Protein AF-A0A924Q0X6-F1 (afdb_monomer_lite)

Secondary structure (DSSP, 8-state):
---------STT--------HHHHHHHHHS--EETTEE--SSPEEE-SHHHHHHHHHHHT-TT--S-EEEEE-BTTB---SS-HHHHHHHTTTT-EEEEE-HHHHHHHHHHH-GGG---TTEEEEE-TT--TTS-GGGS-EEE-----TT-TTHHHHHHHHHHHHHHHS--TTSTTTTTT--

Foldseek 3Di:
DDDDDPQDPDDPDPPPLAPPVVLVVCLVPVQDDFVVDTQDLAAAEDEDPVSLVVVVCSLQDLSGQAKEKEFEADPVDPDRLADRNVLSNRCRNLYHYYYYYPVSLVVCCVQLNDLQGHDRNWIWIRARNDDSPDDSVLTDTGHPPDPCPPDNCPSSVVVSVVSVVSNPPDDPPVVVVVVVPD

Radius of gyration: 17.51 Å; chains: 1; bounding box: 46×36×51 Å

Seque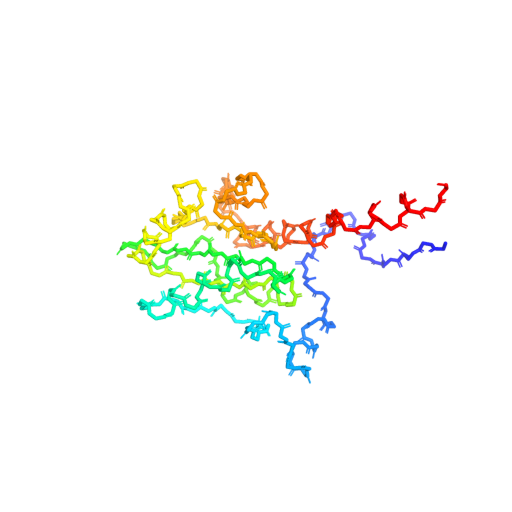nce (182 aa):
MALKTSCSDVPNAPLVVAPPKLLGAWVERLELQDGDLAVLGEARDVHDASQLDAFCKHVVSKERQLPVIALTTSPRSRFYGVDPRGLAEAVRGLAHVACLVPDLANEVVRRFGKDFGLVHGAARIYAAGFNPDAFVQDHPLIRDTSVRAKDPGAFRRFLCEKVCALSVSPRTEFDGLLAKGT

Structure (mmCIF, N/CA/C/O backbone):
data_AF-A0A924Q0X6-F1
#
_entry.id   AF-A0A924Q0X6-F1
#
loop_
_atom_site.group_PDB
_atom_site.id
_atom_site.type_symbol
_atom_site.label_atom_id
_atom_site.label_alt_id
_atom_site.label_comp_id
_atom_site.label_asym_id
_atom_site.label_entity_id
_atom_site.label_seq_id
_atom_site.pdbx_PDB_ins_code
_atom_site.Cartn_x
_atom_site.Cartn_y
_atom_site.Cartn_z
_atom_site.occupancy
_atom_site.B_iso_or_equiv
_atom_site.auth_seq_id
_atom_site.auth_comp_id
_atom_site.auth_asym_id
_atom_site.auth_atom_id
_atom_site.pdbx_PDB_model_num
ATOM 1 N N . MET A 1 1 ? 9.100 15.136 31.082 1.00 32.34 1 MET A N 1
ATOM 2 C CA . MET A 1 1 ? 10.196 14.145 31.036 1.00 32.34 1 MET A CA 1
ATOM 3 C C . MET A 1 1 ? 10.275 13.630 29.604 1.00 32.34 1 MET A C 1
ATOM 5 O O . MET A 1 1 ? 9.366 12.934 29.179 1.00 32.34 1 MET A O 1
ATOM 9 N N . ALA A 1 2 ? 11.248 14.101 28.820 1.00 34.75 2 ALA A N 1
ATOM 10 C CA . ALA A 1 2 ? 11.339 13.812 27.387 1.00 34.75 2 ALA A CA 1
ATOM 11 C C . ALA A 1 2 ? 12.200 12.564 27.152 1.00 34.75 2 ALA A C 1
ATOM 13 O O . ALA A 1 2 ? 13.325 12.485 27.649 1.00 34.75 2 ALA A O 1
ATOM 14 N N . LEU A 1 3 ? 11.662 11.596 26.412 1.00 27.91 3 LEU A N 1
ATOM 15 C CA . LEU A 1 3 ? 12.378 10.401 25.978 1.00 27.91 3 LEU A CA 1
ATOM 16 C C . LEU A 1 3 ? 13.479 10.826 24.993 1.00 27.91 3 LEU A C 1
ATOM 18 O O . LEU A 1 3 ? 13.189 11.235 23.873 1.00 27.91 3 LEU A O 1
ATOM 22 N N . LYS A 1 4 ? 14.744 10.767 25.421 1.00 33.38 4 LYS A N 1
ATOM 23 C CA . LYS A 1 4 ? 15.905 10.882 24.530 1.00 33.38 4 LYS A CA 1
ATOM 24 C C . LYS A 1 4 ? 16.269 9.483 24.048 1.00 33.38 4 LYS A C 1
ATOM 26 O O . LYS A 1 4 ? 16.768 8.678 24.828 1.00 33.38 4 LYS A O 1
ATOM 31 N N . THR A 1 5 ? 16.015 9.186 22.780 1.00 39.38 5 THR A N 1
ATOM 32 C CA . THR A 1 5 ? 16.556 7.993 22.120 1.00 39.38 5 THR A CA 1
ATOM 33 C C . THR A 1 5 ? 17.900 8.363 21.488 1.00 39.38 5 THR A C 1
ATOM 35 O O . THR A 1 5 ? 18.018 9.390 20.827 1.00 39.38 5 THR A O 1
ATOM 38 N N . SER A 1 6 ? 18.947 7.564 21.723 1.00 39.72 6 SER A N 1
ATOM 39 C CA . SER A 1 6 ? 20.338 7.872 21.333 1.00 39.72 6 SER A CA 1
ATOM 40 C C . SER A 1 6 ? 20.632 7.672 19.835 1.00 39.72 6 SER A C 1
ATOM 42 O O . SER A 1 6 ? 21.731 7.268 19.455 1.00 39.72 6 SER A O 1
ATOM 44 N N . CYS A 1 7 ? 19.651 7.892 18.964 1.00 40.59 7 CYS A N 1
ATOM 45 C CA . CYS A 1 7 ? 19.745 7.552 17.546 1.00 40.59 7 CYS A CA 1
ATOM 46 C C . CYS A 1 7 ? 20.005 8.770 16.652 1.00 40.59 7 CYS A C 1
ATOM 48 O O . CYS A 1 7 ? 19.398 8.849 15.594 1.00 40.59 7 CYS A O 1
ATOM 50 N N . SER A 1 8 ? 20.886 9.702 17.039 1.00 44.97 8 SER A N 1
ATOM 51 C CA . SER A 1 8 ? 21.449 10.701 16.108 1.00 44.97 8 SER A CA 1
ATOM 52 C C . SER A 1 8 ? 22.456 11.640 16.787 1.00 44.97 8 SER A C 1
ATOM 54 O O . SER A 1 8 ? 22.145 12.804 16.995 1.00 44.97 8 SER A O 1
ATOM 56 N N . ASP A 1 9 ? 23.668 11.163 17.088 1.00 43.28 9 ASP A N 1
ATOM 57 C CA . ASP A 1 9 ? 24.809 12.045 17.430 1.00 43.28 9 ASP A CA 1
ATOM 58 C C . ASP A 1 9 ? 25.963 11.941 16.412 1.00 43.28 9 ASP A C 1
ATOM 60 O O . ASP A 1 9 ? 27.081 12.384 16.662 1.00 43.28 9 ASP A O 1
ATOM 64 N N . VAL A 1 10 ? 25.705 11.378 15.226 1.00 46.44 10 VAL A N 1
ATOM 65 C CA . VAL A 1 10 ? 26.693 11.331 14.139 1.00 46.44 10 VAL A CA 1
ATOM 66 C C . VAL A 1 10 ? 26.250 12.284 13.023 1.00 46.44 10 VAL A C 1
ATOM 68 O O . VAL A 1 10 ? 25.256 11.997 12.346 1.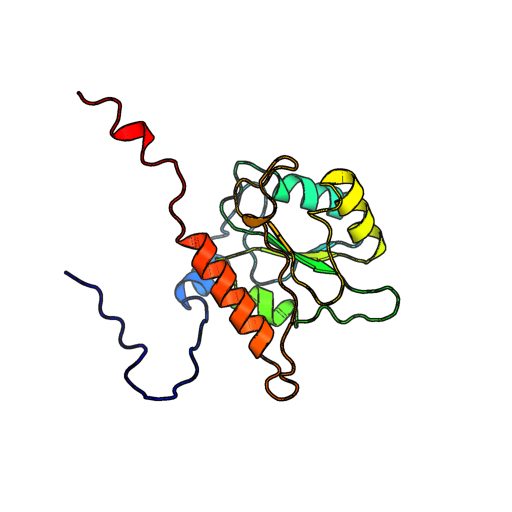00 46.44 10 VAL A O 1
ATOM 71 N N . PRO A 1 11 ? 26.967 13.401 12.789 1.00 39.44 11 PRO A N 1
ATOM 72 C CA . PRO A 1 11 ? 26.759 14.214 11.597 1.00 39.44 11 PRO A CA 1
ATOM 73 C C . PRO A 1 11 ? 26.976 13.324 10.365 1.00 39.44 11 PRO A C 1
ATOM 75 O O . PRO A 1 11 ? 28.014 12.676 10.256 1.00 39.44 11 PRO A O 1
ATOM 78 N N . ASN A 1 12 ? 26.005 13.276 9.449 1.00 51.97 12 ASN A N 1
ATOM 79 C CA . ASN A 1 12 ? 25.980 12.422 8.247 1.00 51.97 12 ASN A CA 1
ATOM 80 C C . ASN A 1 12 ? 25.717 10.915 8.441 1.00 51.97 12 ASN A C 1
ATOM 82 O O . ASN A 1 12 ? 25.904 10.159 7.484 1.00 51.97 12 ASN A O 1
ATOM 86 N N . ALA A 1 13 ? 25.236 10.441 9.597 1.00 47.47 13 ALA A N 1
ATOM 87 C CA . ALA A 1 13 ? 24.689 9.082 9.628 1.00 4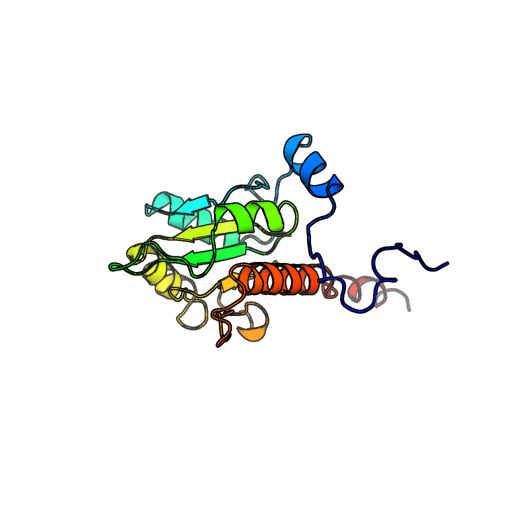7.47 13 ALA A CA 1
ATOM 88 C C . ALA A 1 13 ? 23.420 9.007 8.755 1.00 47.47 13 ALA A C 1
ATOM 90 O O . ALA A 1 13 ? 22.537 9.859 8.897 1.00 47.47 13 ALA A O 1
ATOM 91 N N . PRO A 1 14 ? 23.301 8.018 7.848 1.00 48.59 14 PRO A N 1
ATOM 92 C CA . PRO A 1 14 ? 22.075 7.832 7.089 1.00 48.59 14 PRO A CA 1
ATOM 93 C C . PRO A 1 14 ? 20.933 7.595 8.076 1.00 48.59 14 PRO A C 1
ATOM 95 O O . PRO A 1 14 ? 21.056 6.759 8.971 1.00 48.59 14 PRO A O 1
ATOM 98 N N . LEU A 1 15 ? 19.832 8.332 7.921 1.00 48.50 15 LEU A N 1
ATOM 99 C CA . LEU A 1 15 ? 18.630 8.113 8.716 1.00 48.50 15 LEU A CA 1
ATOM 100 C C . LEU A 1 15 ? 18.145 6.680 8.452 1.00 48.50 15 LEU A C 1
ATOM 102 O O . LEU A 1 15 ? 17.586 6.374 7.396 1.00 48.50 15 LEU A O 1
ATOM 106 N N . VAL A 1 16 ? 18.415 5.777 9.393 1.00 51.84 16 VAL A N 1
ATOM 107 C CA . VAL A 1 16 ? 17.907 4.408 9.341 1.00 51.84 16 VAL A CA 1
ATOM 108 C C . VAL A 1 16 ? 16.482 4.447 9.870 1.00 51.84 16 VAL A C 1
ATOM 110 O O . VAL A 1 16 ? 16.235 4.265 11.059 1.00 51.84 16 VAL A O 1
ATOM 113 N N . VAL A 1 17 ? 15.532 4.704 8.972 1.00 55.28 17 VAL A N 1
ATOM 114 C CA . VAL A 1 17 ? 14.110 4.483 9.249 1.00 55.28 17 VAL A CA 1
ATOM 115 C C . VAL A 1 17 ? 13.842 2.996 9.050 1.00 55.28 17 VAL A C 1
ATOM 117 O O . VAL A 1 17 ? 13.498 2.549 7.960 1.00 55.28 17 VAL A O 1
ATOM 120 N N . ALA A 1 18 ? 14.095 2.217 10.096 1.00 53.62 18 ALA A N 1
ATOM 121 C CA . ALA A 1 18 ? 13.650 0.834 10.196 1.00 53.62 18 ALA A CA 1
ATOM 122 C C . ALA A 1 18 ? 12.574 0.752 11.289 1.00 53.62 18 ALA A C 1
ATOM 124 O O . ALA A 1 18 ? 12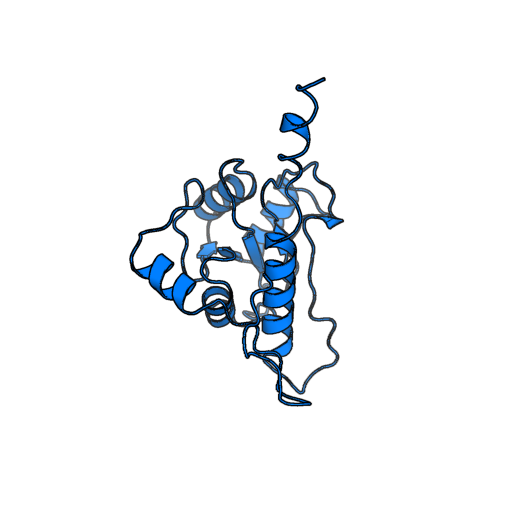.697 1.457 12.299 1.00 53.62 18 ALA A O 1
ATOM 125 N N . PRO A 1 19 ? 11.541 -0.096 11.139 1.00 59.38 19 PRO A N 1
ATOM 126 C CA . PRO A 1 19 ? 10.615 -0.369 12.224 1.00 59.38 19 PRO A CA 1
ATOM 127 C C . PRO A 1 19 ? 11.414 -0.836 13.442 1.00 59.38 19 PRO A C 1
ATOM 129 O O . PRO A 1 19 ? 12.376 -1.599 13.286 1.00 59.38 19 PRO A O 1
ATOM 132 N N . PRO A 1 20 ? 11.048 -0.416 14.662 1.00 64.12 20 PRO A N 1
ATOM 133 C CA . PRO A 1 20 ? 11.667 -0.952 15.862 1.00 64.12 20 PRO A CA 1
ATOM 134 C C . PRO A 1 20 ? 11.628 -2.484 15.821 1.00 64.12 20 PRO A C 1
ATOM 136 O O . PRO A 1 20 ? 10.566 -3.061 15.594 1.00 64.12 20 PRO A O 1
ATOM 139 N N . LYS A 1 21 ? 12.760 -3.157 16.084 1.00 66.75 21 LYS A N 1
ATOM 140 C CA . LYS A 1 21 ? 12.848 -4.637 16.107 1.00 66.75 21 LYS A CA 1
ATOM 141 C C . LYS A 1 21 ? 11.756 -5.290 16.967 1.00 66.75 21 LYS A C 1
ATOM 143 O O . LYS A 1 21 ? 11.351 -6.418 16.706 1.00 66.75 21 LYS A O 1
ATOM 148 N N . LEU A 1 22 ? 11.265 -4.557 17.966 1.00 72.12 22 LEU A N 1
ATOM 149 C CA . LEU A 1 22 ? 10.137 -4.930 18.811 1.00 72.12 22 LEU A CA 1
ATOM 150 C C . LEU A 1 22 ? 8.846 -5.196 18.017 1.00 72.12 22 LEU A C 1
ATOM 152 O O . LEU A 1 22 ? 8.209 -6.214 18.257 1.00 72.12 22 LEU A O 1
ATOM 156 N N . LEU A 1 23 ? 8.491 -4.341 17.047 1.00 69.19 23 LEU A N 1
ATOM 157 C CA . LEU A 1 23 ? 7.306 -4.547 16.201 1.00 69.19 23 LEU A CA 1
ATOM 158 C C . LEU A 1 23 ? 7.451 -5.804 15.343 1.00 69.19 23 LEU A C 1
ATOM 160 O O . LEU A 1 23 ? 6.500 -6.566 15.198 1.00 69.19 23 LEU A O 1
ATOM 164 N N . GLY A 1 24 ? 8.663 -6.053 14.837 1.00 68.25 24 GLY A N 1
ATOM 165 C CA . GLY A 1 24 ? 8.980 -7.280 14.113 1.00 68.25 24 GLY A CA 1
ATOM 166 C C . GLY A 1 24 ? 8.728 -8.531 14.955 1.00 68.25 24 GLY A C 1
ATOM 167 O O . GLY A 1 24 ? 8.026 -9.436 14.511 1.00 68.25 24 GLY A O 1
ATOM 168 N N . ALA A 1 25 ? 9.231 -8.536 16.192 1.00 71.38 25 ALA A N 1
ATOM 169 C CA . ALA A 1 25 ? 9.050 -9.641 17.129 1.00 71.38 25 ALA A CA 1
ATOM 170 C C . ALA A 1 25 ? 7.591 -9.818 17.581 1.00 71.38 25 ALA A C 1
ATOM 172 O O . ALA A 1 25 ? 7.164 -10.937 17.847 1.00 71.38 25 ALA A O 1
ATOM 173 N N . TRP A 1 26 ? 6.818 -8.734 17.689 1.00 75.69 26 TRP A N 1
ATOM 174 C CA . TRP A 1 26 ? 5.399 -8.803 18.042 1.00 75.69 26 TRP A CA 1
ATOM 175 C C . TRP A 1 26 ? 4.560 -9.399 16.924 1.00 75.69 26 TRP A C 1
ATOM 177 O O . TRP A 1 26 ? 3.763 -10.291 17.188 1.00 75.69 26 TRP A O 1
ATOM 187 N N . VAL A 1 27 ? 4.783 -8.971 15.682 1.00 75.12 27 VAL A N 1
ATOM 188 C CA . VAL A 1 27 ? 4.104 -9.555 14.520 1.00 75.12 27 VAL A CA 1
ATOM 189 C C . VAL A 1 27 ? 4.364 -11.061 14.423 1.00 75.12 27 VAL A C 1
ATOM 191 O O . VAL A 1 27 ? 3.432 -11.820 14.189 1.00 75.12 27 VAL A O 1
ATOM 194 N N . GLU A 1 28 ? 5.596 -11.512 14.670 1.00 75.19 28 GLU A N 1
ATOM 195 C CA . GLU A 1 28 ? 5.940 -12.941 14.618 1.00 75.19 28 GLU A CA 1
ATOM 196 C C . GLU A 1 28 ? 5.359 -13.767 15.773 1.00 75.19 28 GLU A C 1
ATOM 198 O O . GLU A 1 28 ? 5.137 -14.963 15.611 1.00 75.19 28 GLU A O 1
ATOM 203 N N . ARG A 1 29 ? 5.146 -13.164 16.951 1.00 74.31 29 ARG A N 1
ATOM 204 C CA . ARG A 1 29 ? 4.817 -13.908 18.182 1.00 74.31 29 ARG A CA 1
ATOM 205 C C . ARG A 1 29 ? 3.380 -13.753 18.664 1.00 74.31 29 ARG A C 1
ATOM 207 O O . ARG A 1 29 ? 2.967 -14.550 19.499 1.00 74.31 29 ARG A O 1
ATOM 214 N N . LEU A 1 30 ? 2.663 -12.720 18.224 1.00 73.44 30 LEU A N 1
ATOM 215 C CA . LEU A 1 30 ? 1.366 -12.329 18.792 1.00 73.44 30 LEU A CA 1
ATOM 216 C C . LEU A 1 30 ? 0.193 -12.460 17.814 1.00 73.44 30 LEU A C 1
ATOM 218 O O . LEU A 1 30 ? -0.892 -12.005 18.153 1.00 73.44 30 LEU A O 1
ATOM 222 N N . GLU A 1 31 ? 0.403 -13.046 16.627 1.00 77.69 31 GLU A N 1
ATOM 223 C CA . GLU A 1 31 ? -0.643 -13.255 15.604 1.00 77.69 31 GLU A CA 1
ATOM 224 C C . GLU A 1 31 ? -1.522 -12.007 15.394 1.00 77.69 31 GLU A C 1
ATOM 226 O O . GLU A 1 31 ? -2.750 -12.069 15.380 1.00 77.69 31 GLU A O 1
ATOM 231 N N . LEU A 1 32 ? -0.877 -10.839 15.285 1.00 84.56 32 LEU A N 1
ATOM 232 C CA . LEU A 1 32 ? -1.577 -9.557 15.241 1.00 84.56 32 LEU A CA 1
ATOM 233 C C . LEU A 1 32 ? -2.545 -9.494 14.055 1.00 84.56 32 LEU A C 1
ATOM 235 O O . LEU A 1 32 ? -2.202 -9.876 12.934 1.00 84.56 32 LEU A O 1
ATOM 239 N N . GLN A 1 33 ? -3.730 -8.941 14.300 1.00 88.94 33 GLN A N 1
ATOM 240 C CA . GLN A 1 33 ? -4.766 -8.719 13.297 1.00 88.94 33 GLN A CA 1
ATOM 241 C C . GLN A 1 33 ? -5.050 -7.228 13.131 1.00 88.94 33 GLN A C 1
ATOM 243 O O . GLN A 1 33 ? -4.902 -6.437 14.062 1.00 88.94 33 GLN A O 1
ATOM 248 N N . ASP A 1 34 ? -5.459 -6.862 11.926 1.00 90.31 34 ASP A N 1
ATOM 249 C CA . ASP A 1 34 ? -5.861 -5.522 11.537 1.00 90.31 34 ASP A CA 1
ATOM 250 C C . ASP A 1 34 ? -7.145 -5.616 10.699 1.00 90.31 34 ASP A C 1
ATOM 252 O O . ASP A 1 34 ? -7.121 -5.926 9.502 1.00 90.31 34 ASP A O 1
ATOM 256 N N . GLY A 1 35 ? -8.292 -5.446 11.363 1.00 88.50 35 GLY A N 1
ATOM 257 C CA . GLY A 1 35 ? -9.577 -5.943 10.863 1.00 88.50 35 GLY A CA 1
ATOM 258 C C . GLY A 1 35 ? -9.518 -7.456 10.612 1.00 88.50 35 GLY A C 1
ATOM 259 O O . GLY A 1 35 ? -8.926 -8.200 11.387 1.00 88.50 35 GLY A O 1
ATOM 260 N N . ASP A 1 36 ? -10.044 -7.901 9.470 1.00 84.81 36 ASP A N 1
ATOM 261 C CA . ASP A 1 36 ? -10.065 -9.321 9.077 1.00 84.81 36 ASP A CA 1
ATOM 262 C C . ASP A 1 36 ? -8.698 -9.886 8.627 1.00 84.81 36 ASP A C 1
ATOM 264 O O . ASP A 1 36 ? -8.613 -11.036 8.188 1.00 84.81 36 ASP A O 1
ATOM 268 N N . LEU A 1 37 ? -7.623 -9.087 8.639 1.00 87.44 37 LEU A N 1
ATOM 269 C CA . LEU A 1 37 ? -6.342 -9.460 8.041 1.00 87.44 37 LEU A CA 1
ATOM 270 C C . LEU A 1 37 ? -5.216 -9.552 9.068 1.00 87.44 37 LEU A C 1
ATOM 272 O O . LEU A 1 37 ? -4.951 -8.611 9.806 1.00 87.44 37 LEU A O 1
ATOM 276 N N . ALA A 1 38 ? -4.467 -10.656 9.032 1.00 86.19 38 ALA A N 1
ATOM 277 C CA . ALA A 1 38 ? -3.214 -10.772 9.773 1.00 86.19 38 ALA A CA 1
ATOM 278 C C . ALA A 1 38 ? -2.203 -9.689 9.348 1.00 86.19 38 ALA A C 1
ATOM 280 O O . ALA A 1 38 ? -2.025 -9.411 8.157 1.00 86.19 38 ALA A O 1
ATOM 281 N N . VAL A 1 39 ? -1.503 -9.103 10.312 1.00 86.12 39 VAL A N 1
ATOM 282 C CA . VAL A 1 39 ? -0.376 -8.205 10.057 1.00 86.12 39 VAL A CA 1
ATOM 283 C C . VAL A 1 39 ? 0.831 -9.066 9.710 1.00 86.12 39 VAL A C 1
ATOM 285 O O . VAL A 1 39 ? 1.306 -9.832 10.540 1.00 86.12 39 VAL A O 1
ATOM 288 N N . LEU A 1 40 ? 1.322 -8.962 8.476 1.00 84.00 40 LEU A N 1
ATOM 289 C CA . LEU A 1 40 ? 2.424 -9.782 7.968 1.00 84.00 40 LEU A CA 1
ATOM 290 C C . LEU A 1 40 ? 3.651 -8.912 7.672 1.00 84.00 40 LEU A C 1
ATOM 292 O O . LEU A 1 40 ? 3.535 -7.720 7.407 1.00 84.00 40 LEU A O 1
ATOM 296 N N . GLY A 1 41 ? 4.842 -9.518 7.678 1.00 83.81 41 GLY A N 1
ATOM 297 C CA . GLY A 1 41 ? 6.045 -8.901 7.087 1.00 83.81 41 GLY A CA 1
ATOM 298 C C . GLY A 1 41 ? 6.261 -9.250 5.627 1.00 83.81 41 GLY A C 1
ATOM 299 O O . GLY A 1 41 ? 7.392 -9.181 5.161 1.00 83.81 41 GLY A O 1
ATOM 300 N N . GLU A 1 42 ? 5.218 -9.710 4.949 1.00 90.75 42 GLU A N 1
ATOM 301 C CA . GLU A 1 42 ? 5.275 -10.182 3.575 1.00 90.75 42 GLU A CA 1
ATOM 302 C C . GLU A 1 42 ? 4.256 -9.412 2.748 1.00 90.75 42 GLU A C 1
ATOM 304 O O . GLU A 1 42 ? 3.175 -9.060 3.231 1.00 90.75 42 GLU A O 1
ATOM 309 N N . ALA A 1 43 ? 4.624 -9.120 1.503 1.00 94.69 43 ALA A N 1
ATOM 310 C CA . ALA A 1 43 ? 3.705 -8.506 0.566 1.00 94.69 43 ALA A CA 1
ATOM 311 C C . ALA A 1 43 ? 2.628 -9.525 0.175 1.00 94.69 43 ALA A C 1
ATOM 313 O O . ALA A 1 43 ? 2.931 -10.675 -0.130 1.00 94.69 43 ALA A O 1
ATOM 314 N N . ARG A 1 44 ? 1.369 -9.093 0.175 1.00 96.00 44 ARG A N 1
ATOM 315 C CA . ARG A 1 44 ? 0.243 -9.899 -0.298 1.00 96.00 44 ARG A CA 1
ATOM 316 C C . ARG A 1 44 ? 0.131 -9.761 -1.803 1.00 96.00 44 ARG A C 1
ATOM 318 O O . ARG A 1 44 ? -0.097 -8.657 -2.299 1.00 96.00 44 ARG A O 1
ATOM 325 N N . ASP A 1 45 ? 0.237 -10.867 -2.514 1.00 96.69 45 ASP A N 1
ATOM 326 C CA . ASP A 1 45 ? -0.004 -10.872 -3.947 1.00 96.69 45 ASP A CA 1
ATOM 327 C C . ASP A 1 45 ? -1.504 -10.968 -4.261 1.00 96.69 45 ASP A C 1
ATOM 329 O O . ASP A 1 45 ? -2.254 -11.708 -3.623 1.00 96.69 45 ASP A O 1
ATOM 333 N N . VAL A 1 46 ? -1.937 -10.188 -5.250 1.00 97.31 46 VAL A N 1
ATOM 334 C CA . VAL A 1 46 ? -3.314 -10.118 -5.742 1.00 97.31 46 VAL A CA 1
ATOM 335 C C . VAL A 1 46 ? -3.291 -10.420 -7.241 1.00 97.31 46 VAL A C 1
ATOM 337 O O . VAL A 1 46 ? -2.932 -9.577 -8.072 1.00 97.31 46 VAL A O 1
ATOM 340 N N . HIS A 1 47 ? -3.647 -11.655 -7.572 1.00 96.75 47 HIS A N 1
ATOM 341 C CA . HIS A 1 47 ? -3.559 -12.260 -8.899 1.00 96.75 47 HIS A CA 1
ATOM 342 C C . HIS A 1 47 ? -4.917 -12.622 -9.503 1.00 96.75 47 HIS A C 1
ATOM 344 O O . HIS A 1 47 ? -5.007 -12.759 -10.722 1.00 96.75 47 HIS A O 1
ATOM 350 N N . ASP A 1 48 ? -5.968 -12.740 -8.690 1.00 97.62 48 ASP A N 1
ATOM 351 C CA . ASP A 1 48 ? -7.317 -13.064 -9.157 1.00 97.62 48 ASP A CA 1
ATOM 352 C C . ASP A 1 48 ? -8.409 -12.161 -8.554 1.00 97.62 48 ASP A C 1
ATOM 354 O O . ASP A 1 48 ? -8.170 -11.331 -7.672 1.00 97.62 48 ASP A O 1
ATOM 358 N N . ALA A 1 49 ? -9.634 -12.313 -9.064 1.00 97.00 49 ALA A N 1
ATOM 359 C CA . ALA A 1 49 ? -10.781 -11.506 -8.661 1.00 97.00 49 ALA A CA 1
ATOM 360 C C . ALA A 1 49 ? -11.181 -11.706 -7.187 1.00 97.00 49 ALA A C 1
ATOM 362 O O . ALA A 1 49 ? -11.572 -10.743 -6.533 1.00 97.00 49 ALA A O 1
ATOM 363 N N . SER A 1 50 ? -11.041 -12.918 -6.644 1.00 97.12 50 SER A N 1
ATOM 364 C CA . SER A 1 50 ? -11.380 -13.201 -5.243 1.00 97.12 50 SER A CA 1
ATOM 365 C C . SER A 1 50 ? -10.404 -12.517 -4.282 1.00 97.12 50 SER A C 1
ATOM 367 O O . SER A 1 50 ? -10.806 -11.928 -3.277 1.00 97.12 50 SER A O 1
ATOM 369 N N . GLN A 1 51 ? -9.118 -12.503 -4.638 1.00 97.31 51 GLN A N 1
ATOM 370 C CA . GLN A 1 51 ? -8.082 -11.780 -3.908 1.00 97.31 51 GLN A CA 1
ATOM 371 C C . GLN A 1 51 ? -8.274 -10.265 -4.023 1.00 97.31 51 GLN A C 1
ATOM 373 O O . GLN A 1 51 ? -8.068 -9.547 -3.044 1.00 97.31 51 GLN A O 1
ATOM 378 N N . LEU A 1 52 ? -8.710 -9.773 -5.189 1.00 97.69 52 LEU A N 1
ATOM 379 C CA . LEU A 1 52 ? -9.067 -8.366 -5.371 1.00 97.69 52 LEU A CA 1
ATOM 380 C C . LEU A 1 52 ? -10.257 -7.969 -4.489 1.00 97.69 52 LEU A C 1
ATOM 382 O O . LEU A 1 52 ? -10.225 -6.905 -3.874 1.00 97.69 52 LEU A O 1
ATOM 386 N N . ASP A 1 53 ? -11.287 -8.811 -4.389 1.00 97.44 53 ASP A N 1
ATOM 387 C CA . ASP A 1 53 ? -12.432 -8.573 -3.507 1.00 97.44 53 ASP A CA 1
ATOM 388 C C . ASP A 1 53 ? -11.999 -8.480 -2.043 1.00 97.44 53 ASP A C 1
ATOM 390 O O . ASP A 1 53 ? -12.365 -7.524 -1.354 1.00 97.44 53 ASP A O 1
ATOM 394 N N . ALA A 1 54 ? -11.156 -9.409 -1.585 1.00 96.56 54 ALA A N 1
ATOM 395 C CA . ALA A 1 54 ? -10.599 -9.382 -0.236 1.00 96.56 54 ALA A CA 1
ATOM 396 C C . ALA A 1 54 ? -9.737 -8.131 0.013 1.00 96.56 54 ALA A C 1
ATOM 398 O O . ALA A 1 54 ? -9.877 -7.477 1.050 1.00 96.56 54 ALA A O 1
ATOM 399 N N . PHE A 1 55 ? -8.887 -7.760 -0.951 1.00 97.19 55 PHE A N 1
ATOM 400 C CA . PHE A 1 55 ? -8.088 -6.536 -0.902 1.00 97.19 55 PHE A CA 1
ATOM 401 C C . PHE A 1 55 ? -8.980 -5.297 -0.781 1.00 97.19 55 PHE A C 1
ATOM 403 O O . PHE A 1 55 ? -8.805 -4.500 0.141 1.00 97.19 55 PHE A O 1
ATOM 410 N N . CYS A 1 56 ? -9.969 -5.148 -1.666 1.00 97.06 56 CYS A N 1
ATOM 411 C CA . CYS A 1 56 ? -10.866 -4.001 -1.656 1.00 97.06 56 CYS A CA 1
ATOM 412 C C . CYS A 1 56 ? -11.674 -3.926 -0.357 1.00 97.06 56 CYS A C 1
ATOM 414 O O . CYS A 1 56 ? -11.767 -2.844 0.222 1.00 97.06 56 CYS A O 1
ATOM 416 N N . LYS A 1 57 ? -12.203 -5.062 0.124 1.00 96.69 57 LYS A N 1
ATOM 417 C CA . LYS A 1 57 ? -12.933 -5.155 1.396 1.00 96.69 57 LYS A CA 1
ATOM 418 C C . LYS A 1 57 ? -12.073 -4.670 2.562 1.00 96.69 57 LYS A C 1
ATOM 420 O O . LYS A 1 57 ? -12.543 -3.886 3.381 1.00 96.69 57 LYS A O 1
ATOM 425 N N . HIS A 1 58 ? -10.815 -5.100 2.632 1.00 96.56 58 HIS A N 1
ATOM 426 C CA . HIS A 1 58 ? -9.912 -4.668 3.693 1.00 96.56 58 HIS A CA 1
ATOM 427 C C . HIS A 1 58 ? -9.546 -3.181 3.581 1.00 96.56 58 HIS A C 1
ATOM 429 O O . HIS A 1 58 ? -9.563 -2.466 4.582 1.00 96.56 58 HIS A O 1
ATOM 435 N N . VAL A 1 59 ? -9.274 -2.685 2.369 1.00 96.69 59 VAL A N 1
ATOM 436 C CA . VAL A 1 59 ? -8.927 -1.275 2.134 1.00 96.69 59 VAL A CA 1
ATOM 437 C C . VAL A 1 59 ? -10.022 -0.325 2.636 1.00 96.69 59 VAL A C 1
ATOM 439 O O . VAL A 1 59 ? -9.687 0.689 3.248 1.00 96.69 59 VAL A O 1
ATOM 442 N N . VAL A 1 60 ? -11.304 -0.667 2.471 1.00 96.50 60 VAL A N 1
ATOM 443 C CA . VAL A 1 60 ? -12.439 0.146 2.962 1.00 96.50 60 VAL A CA 1
ATOM 444 C C . VAL A 1 60 ? -12.926 -0.231 4.368 1.00 96.50 60 VAL A C 1
ATOM 446 O O . VAL A 1 60 ? -13.911 0.329 4.850 1.00 96.50 60 VAL A O 1
ATOM 449 N N . SER A 1 61 ? -12.284 -1.195 5.035 1.00 95.56 61 SER A N 1
ATOM 450 C CA . SER A 1 61 ? -12.709 -1.627 6.367 1.00 95.56 61 SER A CA 1
ATOM 451 C C . SER A 1 61 ? -12.510 -0.512 7.393 1.00 95.56 61 SER A C 1
ATOM 453 O O . SER A 1 61 ? -11.429 0.065 7.504 1.00 95.56 61 SER A O 1
ATOM 455 N N . LYS A 1 62 ? -13.551 -0.254 8.192 1.00 92.75 62 LYS A N 1
ATOM 456 C CA . LYS A 1 62 ? -13.497 0.686 9.323 1.00 92.75 62 LYS A CA 1
ATOM 457 C C . LYS A 1 62 ? -12.695 0.144 10.504 1.00 92.75 62 LYS A C 1
ATOM 459 O O . LYS A 1 62 ? -12.227 0.914 11.332 1.00 92.75 62 LYS A O 1
ATOM 464 N N . GLU A 1 63 ? -12.537 -1.173 10.579 1.00 91.69 63 GLU A N 1
ATOM 465 C CA . GLU A 1 63 ? -11.765 -1.832 11.634 1.00 91.69 63 GLU A CA 1
ATOM 466 C C . GLU A 1 63 ? -10.260 -1.774 11.355 1.00 91.69 63 GLU A C 1
ATOM 468 O O . GLU A 1 63 ? -9.461 -1.919 12.278 1.00 91.69 63 GLU A O 1
ATOM 473 N N . ARG A 1 64 ? -9.870 -1.497 10.103 1.00 93.62 64 ARG A N 1
ATOM 474 C CA . ARG A 1 64 ? -8.477 -1.349 9.688 1.00 93.62 64 ARG A CA 1
ATOM 475 C C . ARG A 1 64 ? -7.844 -0.107 10.315 1.00 93.62 64 ARG A C 1
ATOM 477 O O . ARG A 1 64 ? -8.247 1.028 10.063 1.00 93.62 64 ARG A O 1
ATOM 484 N N . GLN A 1 65 ? -6.789 -0.339 11.075 1.00 92.69 65 GLN A N 1
ATOM 485 C CA . GLN A 1 65 ? -5.982 0.641 11.780 1.00 92.69 65 GLN A CA 1
ATOM 486 C C . GLN A 1 65 ? -4.681 0.970 11.044 1.00 92.69 65 GLN A C 1
ATOM 488 O O . GLN A 1 65 ? -4.163 2.076 11.224 1.00 92.69 65 GLN A O 1
ATOM 493 N N . LEU A 1 66 ? -4.154 0.051 10.226 1.00 94.19 66 LEU A N 1
ATOM 494 C CA . LEU A 1 66 ? -2.899 0.259 9.504 1.00 94.19 66 LEU A CA 1
ATOM 495 C C . LEU A 1 66 ? -3.140 0.719 8.059 1.00 94.19 66 LEU A C 1
ATOM 497 O O . LEU A 1 66 ? -4.066 0.244 7.398 1.00 94.19 66 LEU A O 1
ATOM 501 N N . PRO A 1 67 ? -2.309 1.625 7.513 1.00 96.38 67 PRO A N 1
ATOM 502 C CA . PRO A 1 67 ? -2.331 1.951 6.092 1.00 96.38 67 PRO A CA 1
ATOM 503 C C . PRO A 1 67 ? -2.016 0.730 5.209 1.00 96.38 67 PRO A C 1
ATOM 505 O O . PRO A 1 67 ? -1.301 -0.186 5.614 1.00 96.38 67 PRO A O 1
ATOM 508 N N . VAL A 1 68 ? -2.506 0.750 3.967 1.00 97.62 68 VAL A N 1
ATOM 509 C CA . VAL A 1 68 ? -2.166 -0.240 2.931 1.00 97.62 68 VAL A CA 1
ATOM 510 C C . VAL A 1 68 ? -1.344 0.438 1.843 1.00 97.62 68 VAL A C 1
ATOM 512 O O . VAL A 1 68 ? -1.810 1.392 1.223 1.00 97.62 68 VAL A O 1
ATOM 515 N N . ILE A 1 69 ? -0.139 -0.063 1.586 1.00 98.06 69 ILE A N 1
ATOM 516 C CA . ILE A 1 69 ? 0.691 0.314 0.443 1.00 98.06 69 ILE A CA 1
ATOM 517 C C . ILE A 1 69 ? 0.379 -0.644 -0.703 1.00 98.06 69 ILE A C 1
ATOM 519 O O . ILE A 1 69 ? 0.737 -1.819 -0.656 1.00 98.06 69 ILE A O 1
ATOM 523 N N . ALA A 1 70 ? -0.277 -0.145 -1.741 1.00 98.25 70 ALA A N 1
ATOM 524 C CA . ALA A 1 70 ? -0.592 -0.908 -2.933 1.00 98.25 70 ALA A CA 1
ATOM 525 C C . ALA A 1 70 ? 0.382 -0.567 -4.068 1.00 98.25 70 ALA A C 1
ATOM 527 O O . ALA A 1 70 ? 0.606 0.603 -4.401 1.00 98.25 70 ALA A O 1
ATOM 528 N N . LEU A 1 71 ? 0.953 -1.611 -4.658 1.00 97.94 71 LEU A N 1
ATOM 529 C CA . LEU A 1 71 ? 1.915 -1.564 -5.750 1.00 97.94 71 LEU A CA 1
ATOM 530 C C . LEU A 1 71 ? 1.337 -2.292 -6.962 1.00 97.94 71 LEU A C 1
ATOM 532 O O . LEU A 1 71 ? 0.575 -3.248 -6.823 1.00 97.94 71 LEU A O 1
ATOM 536 N N . THR A 1 72 ? 1.732 -1.876 -8.162 1.00 97.50 72 THR A N 1
ATOM 537 C CA . THR A 1 72 ? 1.413 -2.628 -9.378 1.00 97.50 72 THR A CA 1
ATOM 538 C C . THR A 1 72 ? 2.565 -2.623 -10.373 1.00 97.50 72 THR A C 1
ATOM 540 O O . THR A 1 72 ? 3.415 -1.726 -10.397 1.00 97.50 72 THR A O 1
ATOM 543 N N . THR A 1 73 ? 2.593 -3.662 -11.195 1.00 94.19 73 THR A N 1
ATOM 544 C CA . THR A 1 73 ? 3.516 -3.812 -12.319 1.00 94.19 73 THR A CA 1
ATOM 545 C C . THR A 1 73 ? 2.924 -3.209 -13.594 1.00 94.19 73 THR A C 1
ATOM 547 O O . THR A 1 73 ? 1.840 -2.632 -13.591 1.00 94.19 73 THR A O 1
ATOM 550 N N . SER A 1 74 ? 3.651 -3.308 -14.706 1.00 92.75 74 SER A N 1
ATOM 551 C CA . SER A 1 74 ? 3.084 -3.081 -16.036 1.00 92.75 74 SER A CA 1
ATOM 552 C C . SER A 1 74 ? 3.110 -4.396 -16.813 1.00 92.75 74 SER A C 1
ATOM 554 O O . SER A 1 74 ? 3.934 -5.260 -16.508 1.00 92.75 74 SER A O 1
ATOM 556 N N . PRO A 1 75 ? 2.294 -4.566 -17.868 1.00 89.94 75 PRO A N 1
ATOM 557 C CA . PRO A 1 75 ? 2.317 -5.792 -18.673 1.00 89.94 75 PRO A CA 1
ATOM 558 C C . PRO A 1 75 ? 3.695 -6.123 -19.274 1.00 89.94 75 PRO A C 1
ATOM 560 O O . PRO A 1 75 ? 3.943 -7.250 -19.686 1.00 89.94 75 PRO A O 1
ATOM 563 N N . ARG A 1 76 ? 4.602 -5.136 -19.334 1.00 90.75 76 ARG A N 1
ATOM 564 C CA . ARG A 1 76 ? 5.950 -5.255 -19.909 1.00 90.75 76 ARG A CA 1
ATOM 565 C C . ARG A 1 76 ? 7.067 -5.342 -18.866 1.00 90.75 76 ARG A C 1
ATOM 567 O O . ARG A 1 76 ? 8.225 -5.469 -19.249 1.00 90.75 76 ARG A O 1
ATOM 574 N N . SER A 1 77 ? 6.765 -5.233 -17.573 1.00 88.38 77 SER A N 1
ATOM 575 C CA . SER A 1 77 ? 7.787 -5.188 -16.526 1.00 88.38 77 SER A CA 1
ATOM 576 C C . SER A 1 77 ? 7.267 -5.740 -15.212 1.00 88.38 77 SER A C 1
ATOM 578 O O . SER A 1 77 ? 6.229 -5.306 -14.731 1.00 88.38 77 SER A O 1
ATOM 580 N N . ARG A 1 78 ? 8.046 -6.620 -14.575 1.00 87.12 78 ARG A N 1
ATOM 581 C CA . ARG A 1 78 ? 7.768 -7.136 -13.223 1.00 87.12 78 ARG A CA 1
ATOM 582 C C . ARG A 1 78 ? 8.217 -6.190 -12.103 1.00 87.12 78 ARG A C 1
ATOM 584 O O . ARG A 1 78 ? 8.141 -6.539 -10.932 1.00 87.12 78 ARG A O 1
ATOM 591 N N . PHE A 1 79 ? 8.734 -5.017 -12.455 1.00 89.38 79 PHE A N 1
ATOM 592 C CA . PHE A 1 79 ? 9.253 -4.052 -11.498 1.00 89.38 79 PHE A CA 1
ATOM 593 C C . PHE A 1 79 ? 8.122 -3.238 -10.858 1.00 89.38 79 PHE A C 1
ATOM 595 O O . PHE A 1 79 ? 7.249 -2.727 -11.557 1.00 89.38 79 PHE A O 1
ATOM 602 N N . TYR A 1 80 ? 8.163 -3.076 -9.537 1.00 90.25 80 TYR A N 1
ATOM 603 C CA . TYR A 1 80 ? 7.176 -2.297 -8.780 1.00 90.25 80 TYR A CA 1
ATOM 604 C C . TYR A 1 80 ? 7.643 -0.871 -8.443 1.00 90.25 80 TYR A C 1
ATOM 606 O O . TYR A 1 80 ? 6.910 -0.123 -7.805 1.00 90.25 80 TYR A O 1
ATOM 614 N N . GLY A 1 81 ? 8.862 -0.475 -8.827 1.00 89.00 81 GLY A N 1
ATOM 615 C CA . GLY A 1 81 ? 9.509 0.749 -8.322 1.00 89.00 81 GLY A CA 1
ATOM 616 C C . GLY A 1 81 ? 10.356 0.499 -7.070 1.00 89.00 81 GLY A C 1
ATOM 617 O O . GLY A 1 81 ? 11.373 1.149 -6.860 1.00 89.00 81 GLY A O 1
ATOM 618 N N . VAL A 1 82 ? 9.976 -0.492 -6.266 1.00 91.19 82 VAL A N 1
ATOM 619 C CA . VAL A 1 82 ? 10.643 -0.918 -5.028 1.00 91.19 82 VAL A CA 1
ATOM 620 C C . VAL A 1 82 ? 10.595 -2.442 -4.930 1.00 91.19 82 VAL A C 1
ATOM 622 O O . VAL A 1 82 ? 9.701 -3.054 -5.507 1.00 91.19 82 VAL A O 1
ATOM 625 N N . ASP A 1 83 ? 11.535 -3.060 -4.214 1.00 92.62 83 ASP A N 1
ATOM 626 C CA . ASP A 1 83 ? 11.425 -4.473 -3.831 1.00 92.62 83 ASP A CA 1
ATOM 627 C C . ASP A 1 83 ? 10.273 -4.655 -2.819 1.00 92.62 83 ASP A C 1
ATOM 629 O O . ASP A 1 83 ? 10.390 -4.156 -1.691 1.00 92.62 83 ASP A O 1
ATOM 633 N N . PRO A 1 84 ? 9.171 -5.347 -3.173 1.00 94.75 84 PRO A N 1
ATOM 634 C CA . PRO A 1 84 ? 8.025 -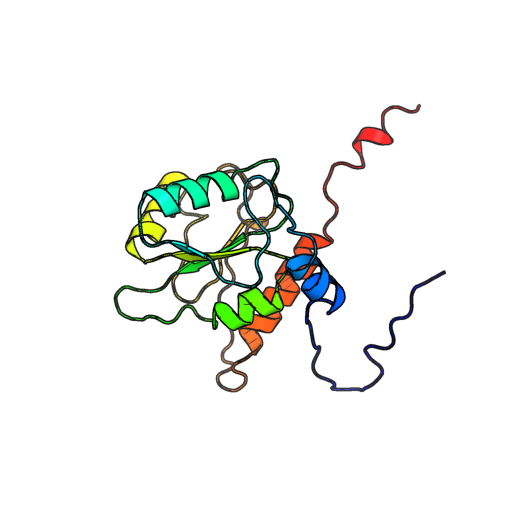5.486 -2.281 1.00 94.75 84 PRO A CA 1
ATOM 635 C C . PRO A 1 84 ? 8.341 -6.267 -1.011 1.00 94.75 84 PRO A C 1
ATOM 637 O O . PRO A 1 84 ? 7.802 -5.942 0.044 1.00 94.75 84 PRO A O 1
ATOM 640 N N . ARG A 1 85 ? 9.232 -7.266 -1.091 1.00 93.06 85 ARG A N 1
ATOM 641 C CA . ARG A 1 85 ? 9.608 -8.081 0.067 1.00 93.06 85 ARG A CA 1
ATOM 642 C C . ARG A 1 85 ? 10.368 -7.236 1.080 1.00 93.06 85 ARG A C 1
ATOM 644 O O . ARG A 1 85 ? 9.956 -7.145 2.233 1.00 93.06 85 ARG A O 1
ATOM 651 N N . GLY A 1 86 ? 11.429 -6.562 0.637 1.00 92.19 86 GLY A N 1
ATOM 652 C CA . GLY A 1 86 ? 12.191 -5.658 1.489 1.00 92.19 86 GLY A CA 1
ATOM 653 C C . GLY A 1 86 ? 11.365 -4.476 2.002 1.00 92.19 86 GLY A C 1
ATOM 654 O O . GLY A 1 86 ? 11.637 -3.983 3.094 1.00 92.19 86 GLY A O 1
ATOM 655 N N . LEU A 1 87 ? 10.358 -4.009 1.252 1.00 93.88 87 LEU A N 1
ATOM 656 C CA . LEU A 1 87 ? 9.422 -2.999 1.749 1.00 93.88 87 LEU A CA 1
ATOM 657 C C . LEU A 1 87 ? 8.522 -3.560 2.855 1.00 93.88 87 LEU A C 1
ATOM 659 O O . LEU A 1 87 ? 8.434 -2.927 3.899 1.00 93.88 87 LEU A O 1
ATOM 663 N N . ALA A 1 88 ? 7.886 -4.717 2.650 1.00 93.62 88 ALA A N 1
ATOM 664 C CA . ALA A 1 88 ? 6.989 -5.336 3.628 1.00 93.62 88 ALA A CA 1
ATOM 665 C C . ALA A 1 88 ? 7.700 -5.636 4.954 1.00 93.62 88 ALA A C 1
ATOM 667 O O . ALA A 1 88 ? 7.160 -5.361 6.024 1.00 93.62 88 ALA A O 1
ATOM 668 N N . GLU A 1 89 ? 8.949 -6.098 4.891 1.00 90.94 89 GLU A N 1
ATOM 669 C CA . GLU A 1 89 ? 9.798 -6.257 6.071 1.00 90.94 89 GLU A CA 1
ATOM 670 C C . GLU A 1 89 ? 10.063 -4.906 6.759 1.00 90.94 89 GLU A C 1
ATOM 672 O O . GLU A 1 89 ? 9.904 -4.770 7.973 1.00 90.94 89 GLU A O 1
ATOM 677 N N . ALA A 1 90 ? 10.393 -3.875 5.975 1.00 89.81 90 ALA A N 1
ATOM 678 C CA . ALA A 1 90 ? 10.687 -2.531 6.467 1.00 89.81 90 ALA A CA 1
ATOM 679 C C . ALA A 1 90 ? 9.458 -1.722 6.920 1.00 89.81 90 ALA A C 1
ATOM 681 O O . ALA A 1 90 ? 9.629 -0.623 7.441 1.00 89.81 90 ALA A O 1
ATOM 682 N N . VAL A 1 91 ? 8.233 -2.212 6.734 1.00 91.06 91 VAL A N 1
ATOM 683 C CA . VAL A 1 91 ? 7.009 -1.589 7.276 1.00 91.06 91 VAL A CA 1
ATOM 684 C C . VAL A 1 91 ? 6.191 -2.560 8.122 1.00 91.06 91 VAL A C 1
ATOM 686 O O . VAL A 1 91 ? 5.040 -2.273 8.453 1.00 91.06 91 VAL A O 1
ATOM 689 N N . ARG A 1 92 ? 6.778 -3.697 8.512 1.00 88.88 92 ARG A N 1
ATOM 690 C CA . ARG A 1 92 ? 6.117 -4.710 9.337 1.00 88.88 92 ARG A CA 1
ATOM 691 C C . ARG A 1 92 ? 5.582 -4.080 10.626 1.00 88.88 92 ARG A C 1
ATOM 693 O O . ARG A 1 92 ? 6.325 -3.454 11.381 1.00 88.88 92 ARG A O 1
ATOM 700 N N . GLY A 1 93 ? 4.285 -4.265 10.874 1.00 88.19 93 GLY A N 1
ATOM 701 C CA . GLY A 1 93 ? 3.591 -3.682 12.028 1.00 88.19 93 GLY A CA 1
ATOM 702 C C . GLY A 1 93 ? 3.194 -2.210 11.869 1.00 88.19 93 GLY A C 1
ATOM 703 O O . GLY A 1 93 ? 2.580 -1.659 12.774 1.00 88.19 93 GLY A O 1
ATOM 704 N N . LEU A 1 94 ? 3.530 -1.574 10.742 1.00 90.94 94 LEU A N 1
ATOM 705 C CA . LEU A 1 94 ? 3.212 -0.173 10.443 1.00 90.94 94 LEU A CA 1
ATOM 706 C C . LEU A 1 94 ? 2.294 -0.021 9.229 1.00 90.94 94 LEU A C 1
ATOM 708 O O . LEU A 1 94 ? 1.533 0.938 9.173 1.00 90.94 94 LEU A O 1
ATOM 712 N N . ALA A 1 95 ? 2.368 -0.932 8.259 1.00 94.81 95 ALA A N 1
ATOM 713 C CA . ALA A 1 95 ? 1.509 -0.951 7.082 1.00 94.81 95 ALA A CA 1
ATOM 714 C C . ALA A 1 95 ? 1.377 -2.369 6.518 1.00 94.81 95 ALA A C 1
ATOM 716 O O . ALA A 1 95 ? 2.264 -3.204 6.699 1.00 94.81 95 ALA A O 1
ATOM 717 N N . HIS A 1 96 ? 0.312 -2.605 5.756 1.00 96.62 96 HIS A N 1
ATOM 718 C CA . HIS A 1 96 ? 0.236 -3.747 4.843 1.00 96.62 96 HIS A CA 1
ATOM 719 C C . HIS A 1 96 ? 0.851 -3.382 3.497 1.00 96.62 96 HIS A C 1
ATOM 721 O O . HIS A 1 96 ? 0.741 -2.241 3.052 1.00 96.62 96 HIS A O 1
ATOM 727 N N . VAL A 1 97 ? 1.441 -4.359 2.813 1.00 97.62 97 VAL A N 1
ATOM 728 C CA . VAL A 1 97 ? 1.910 -4.206 1.430 1.00 97.62 97 VAL A CA 1
ATOM 729 C C . VAL A 1 97 ? 1.128 -5.166 0.543 1.00 97.62 97 VAL A C 1
ATOM 731 O O . VAL A 1 97 ? 1.036 -6.351 0.855 1.00 97.62 97 VAL A O 1
ATOM 734 N N . ALA A 1 98 ? 0.567 -4.662 -0.553 1.00 98.00 98 ALA A N 1
ATOM 735 C CA . ALA A 1 98 ? -0.175 -5.445 -1.534 1.00 98.00 98 ALA A CA 1
ATOM 736 C C . ALA A 1 98 ? 0.392 -5.228 -2.941 1.00 98.00 98 ALA A C 1
ATOM 738 O O . ALA A 1 98 ? 0.645 -4.093 -3.346 1.00 98.00 98 ALA A O 1
ATOM 739 N N . CYS A 1 99 ? 0.568 -6.310 -3.691 1.00 97.94 99 CYS A N 1
ATOM 740 C CA . CYS A 1 99 ? 1.094 -6.310 -5.050 1.00 97.94 99 CYS A CA 1
ATOM 741 C C . CYS A 1 99 ? 0.028 -6.806 -6.022 1.00 97.94 99 CYS A C 1
ATOM 743 O O . CYS A 1 99 ? -0.362 -7.969 -5.989 1.00 97.94 99 CYS A O 1
ATOM 745 N N . LEU A 1 100 ? -0.457 -5.916 -6.885 1.00 97.81 100 LEU A N 1
ATOM 746 C CA . LEU A 1 100 ? -1.524 -6.216 -7.833 1.00 97.81 100 LEU A CA 1
ATOM 747 C C . LEU A 1 100 ? -0.954 -6.430 -9.233 1.00 97.81 100 LEU A C 1
ATOM 749 O O . LEU A 1 100 ? -0.124 -5.644 -9.713 1.00 97.81 100 LEU A O 1
ATOM 753 N N . VAL A 1 101 ? -1.473 -7.441 -9.930 1.00 95.94 101 VAL A N 1
ATOM 754 C CA . VAL A 1 101 ? -1.245 -7.585 -11.375 1.00 95.94 101 VAL A CA 1
ATOM 755 C C . VAL A 1 101 ? -1.914 -6.437 -12.147 1.00 95.94 101 VAL A C 1
ATOM 757 O O . VAL A 1 101 ? -2.914 -5.886 -11.674 1.00 95.94 101 VAL A O 1
ATOM 760 N N . PRO A 1 102 ? -1.397 -6.064 -13.334 1.00 94.25 102 PRO A N 1
ATOM 761 C CA . PRO A 1 102 ? -1.841 -4.859 -14.039 1.00 94.25 102 PRO A CA 1
ATOM 762 C C . PRO A 1 102 ? -3.340 -4.845 -14.361 1.00 94.25 102 PRO A C 1
ATOM 764 O O . PRO A 1 102 ? -3.980 -3.799 -14.270 1.00 94.25 102 PRO A O 1
ATOM 767 N N . ASP A 1 103 ? -3.917 -6.002 -14.689 1.00 93.88 103 ASP A N 1
ATOM 768 C CA . ASP A 1 103 ? -5.336 -6.102 -15.043 1.00 93.88 103 ASP A CA 1
ATOM 769 C C . ASP A 1 103 ? -6.244 -5.779 -13.848 1.00 93.88 103 ASP A C 1
ATOM 771 O O . ASP A 1 103 ? -7.222 -5.046 -13.986 1.00 93.88 103 ASP A O 1
ATOM 775 N N . LEU A 1 104 ? -5.873 -6.230 -12.646 1.00 96.81 104 LEU A N 1
ATOM 776 C CA . LEU A 1 104 ? -6.634 -5.967 -11.422 1.00 96.81 104 LEU A CA 1
ATOM 777 C C . LEU A 1 104 ? -6.433 -4.540 -10.904 1.00 96.81 104 LEU A C 1
ATOM 779 O O . LEU A 1 104 ? -7.336 -3.979 -10.285 1.00 96.81 104 LEU A O 1
ATOM 783 N N . ALA A 1 105 ? -5.295 -3.907 -11.199 1.00 94.69 105 ALA A N 1
ATOM 784 C CA . ALA A 1 105 ? -5.083 -2.496 -10.884 1.00 94.69 105 ALA A CA 1
ATOM 785 C C . ALA A 1 105 ? -6.101 -1.576 -11.590 1.00 94.69 105 ALA A C 1
ATOM 787 O O . ALA A 1 105 ? -6.541 -0.582 -11.006 1.00 94.69 105 ALA A O 1
ATOM 788 N N . ASN A 1 106 ? -6.531 -1.928 -12.807 1.00 93.38 106 ASN A N 1
ATOM 789 C CA . ASN A 1 106 ? -7.590 -1.201 -13.516 1.00 93.38 106 ASN A CA 1
ATOM 790 C C . ASN A 1 106 ? -8.964 -1.386 -12.858 1.00 93.38 106 ASN A C 1
ATOM 792 O O . ASN A 1 106 ? -9.774 -0.460 -12.836 1.00 93.38 106 ASN A O 1
ATOM 796 N N . GLU A 1 107 ? -9.230 -2.553 -12.276 1.00 96.38 107 GLU A N 1
ATOM 797 C CA . GLU A 1 107 ? -10.472 -2.793 -11.538 1.00 96.38 107 GLU A CA 1
ATOM 798 C C . GLU A 1 107 ? -10.532 -1.985 -10.234 1.00 96.38 107 GLU A C 1
ATOM 800 O O . GLU A 1 107 ? -11.604 -1.517 -9.849 1.00 96.38 107 GLU A O 1
ATOM 805 N N . VAL A 1 108 ? -9.390 -1.699 -9.599 1.00 96.38 108 VAL A N 1
ATOM 806 C CA . VAL A 1 108 ? -9.346 -0.766 -8.459 1.00 96.38 108 VAL A CA 1
ATOM 807 C C . VAL A 1 108 ? -9.817 0.633 -8.865 1.00 96.38 108 VAL A C 1
ATOM 809 O O . VAL A 1 108 ? -10.588 1.248 -8.132 1.00 96.38 108 VAL A O 1
ATOM 812 N N . VAL A 1 109 ? -9.438 1.118 -10.053 1.00 95.25 109 VAL A N 1
ATOM 813 C CA . VAL A 1 109 ? -9.930 2.404 -10.586 1.00 95.25 109 VAL A CA 1
ATOM 814 C C . VAL A 1 109 ? -11.448 2.397 -10.755 1.00 95.25 109 VAL A C 1
ATOM 816 O O . VAL A 1 109 ? -12.099 3.398 -10.465 1.00 95.25 109 VAL A O 1
ATOM 819 N N . ARG A 1 110 ? -12.032 1.277 -11.191 1.00 94.81 110 ARG A N 1
ATOM 820 C CA . ARG A 1 110 ? -13.490 1.157 -11.340 1.00 94.81 110 ARG A CA 1
ATOM 821 C C . ARG A 1 110 ? -14.218 1.184 -9.998 1.00 94.81 110 ARG A C 1
ATOM 823 O O . ARG A 1 110 ? -15.313 1.727 -9.926 1.00 94.81 110 ARG A O 1
ATOM 830 N N . ARG A 1 111 ? -13.617 0.616 -8.949 1.00 95.75 111 ARG A N 1
ATOM 831 C CA . ARG A 1 111 ? -14.228 0.508 -7.614 1.00 95.75 111 ARG A CA 1
ATOM 832 C C . ARG A 1 111 ? -14.042 1.749 -6.757 1.00 95.75 111 ARG A C 1
ATOM 834 O O . ARG A 1 111 ? -14.958 2.141 -6.047 1.00 95.75 111 ARG A O 1
ATOM 841 N N . PHE A 1 112 ? -12.849 2.331 -6.786 1.00 96.56 112 PHE A N 1
ATOM 842 C CA . PHE A 1 112 ? -12.470 3.437 -5.908 1.00 96.56 112 PHE A CA 1
ATOM 843 C C . PHE A 1 112 ? -12.405 4.777 -6.633 1.00 96.56 112 PHE A C 1
ATOM 845 O O . PHE A 1 112 ? -12.277 5.800 -5.982 1.00 96.56 112 PHE A O 1
ATOM 852 N N . GLY A 1 113 ? -12.508 4.796 -7.960 1.00 95.25 113 GLY A N 1
ATOM 853 C CA . GLY A 1 113 ? -12.365 6.004 -8.760 1.00 95.25 113 GLY A CA 1
ATOM 854 C C . GLY A 1 113 ? -10.931 6.234 -9.243 1.00 95.25 113 GLY A C 1
ATOM 855 O O . GLY A 1 113 ? -9.948 5.712 -8.709 1.00 95.25 113 GLY A O 1
ATOM 856 N N . LYS A 1 114 ? -10.812 7.048 -10.297 1.00 94.19 114 LYS A N 1
ATOM 857 C CA . LYS A 1 114 ? -9.548 7.324 -11.006 1.00 94.19 114 LYS A CA 1
ATOM 858 C C . LYS A 1 114 ? -8.449 7.888 -10.104 1.00 94.19 114 LYS A C 1
ATOM 860 O O . LYS A 1 114 ? -7.284 7.530 -10.264 1.00 94.19 114 LYS A O 1
ATOM 865 N N . ASP A 1 115 ? -8.815 8.727 -9.139 1.00 94.88 115 ASP A N 1
ATOM 866 C CA . ASP A 1 115 ? -7.848 9.447 -8.311 1.00 94.88 115 ASP A CA 1
ATOM 867 C C . ASP A 1 115 ? -7.180 8.534 -7.271 1.00 94.88 115 ASP A C 1
ATOM 869 O O . ASP A 1 115 ? -6.083 8.829 -6.788 1.00 94.88 115 ASP A O 1
ATOM 873 N N . PHE A 1 116 ? -7.785 7.369 -7.022 1.00 96.75 116 PHE A N 1
ATOM 874 C CA . PHE A 1 116 ? -7.309 6.317 -6.129 1.00 96.75 116 PHE A CA 1
ATOM 875 C C . PHE A 1 116 ? -6.716 5.113 -6.864 1.00 96.75 116 PHE A C 1
ATOM 877 O O . PHE A 1 116 ? -6.394 4.104 -6.238 1.00 96.75 116 PHE A O 1
ATOM 884 N N . GLY A 1 117 ? -6.520 5.223 -8.180 1.00 95.56 117 GLY A N 1
ATOM 885 C CA . GLY A 1 117 ? -5.877 4.195 -8.988 1.00 95.56 117 GLY A CA 1
ATOM 886 C C . GLY A 1 117 ? -4.420 3.929 -8.606 1.00 95.56 117 GLY A C 1
ATOM 887 O O . GLY A 1 117 ? -3.737 4.765 -7.990 1.00 95.56 117 GLY A O 1
ATOM 888 N N . LEU A 1 118 ? -3.945 2.756 -9.026 1.00 96.25 118 LEU A N 1
ATOM 889 C CA . LEU A 1 118 ? -2.547 2.353 -8.935 1.00 96.25 118 LEU A CA 1
ATOM 890 C C . LEU A 1 118 ? -1.802 2.755 -10.210 1.00 96.25 118 LEU A C 1
ATOM 892 O O . LEU A 1 118 ? -2.366 2.775 -11.302 1.00 96.25 118 LEU A O 1
ATOM 896 N N . VAL A 1 119 ? -0.515 3.065 -10.067 1.00 94.44 119 VAL A N 1
ATOM 897 C CA . VAL A 1 119 ? 0.359 3.443 -11.182 1.00 94.44 119 VAL A CA 1
ATOM 898 C C . VAL A 1 119 ? 1.634 2.616 -11.099 1.00 94.44 119 VAL A C 1
ATOM 900 O O . VAL A 1 119 ? 2.230 2.502 -10.031 1.00 94.44 119 VAL A O 1
ATOM 903 N N . HIS A 1 120 ? 2.060 2.049 -12.228 1.00 92.88 120 HIS A N 1
ATOM 904 C CA . HIS A 1 120 ? 3.309 1.295 -12.319 1.00 92.88 120 HIS A CA 1
ATOM 905 C C . HIS A 1 120 ? 4.509 2.121 -11.833 1.00 92.88 120 HIS A C 1
ATOM 907 O O . HIS A 1 120 ? 4.667 3.278 -12.227 1.00 92.88 120 HIS A O 1
ATOM 913 N N . GLY A 1 121 ? 5.362 1.516 -11.001 1.00 90.88 121 GLY A N 1
ATOM 914 C CA . GLY A 1 121 ? 6.547 2.179 -10.441 1.00 90.88 121 GLY A CA 1
ATOM 915 C C . GLY A 1 121 ? 6.239 3.211 -9.349 1.00 90.88 121 GLY A C 1
ATOM 916 O O . GLY A 1 121 ? 7.133 3.942 -8.928 1.00 90.88 121 GLY A O 1
ATOM 917 N N . ALA A 1 122 ? 4.985 3.294 -8.902 1.00 94.44 122 ALA A N 1
ATOM 918 C CA . ALA A 1 122 ? 4.539 4.166 -7.827 1.00 94.44 122 ALA A CA 1
ATOM 919 C C . ALA A 1 122 ? 3.865 3.350 -6.719 1.00 94.44 122 ALA A C 1
ATOM 921 O O . ALA A 1 122 ? 3.333 2.266 -6.952 1.00 94.44 122 ALA A O 1
ATOM 922 N N . ALA A 1 123 ? 3.843 3.915 -5.517 1.00 97.12 123 ALA A N 1
ATOM 923 C CA . ALA A 1 123 ? 3.138 3.366 -4.375 1.00 97.12 123 ALA A CA 1
ATOM 924 C C . ALA A 1 123 ? 1.889 4.194 -4.081 1.00 97.12 123 ALA A C 1
ATOM 926 O O . ALA A 1 123 ? 1.977 5.394 -3.813 1.00 97.12 123 ALA A O 1
ATOM 927 N N . ARG A 1 124 ? 0.721 3.554 -4.109 1.00 98.00 124 ARG A N 1
ATOM 928 C CA . ARG A 1 124 ? -0.512 4.142 -3.586 1.00 98.00 124 ARG A CA 1
ATOM 929 C C . ARG A 1 124 ? -0.622 3.791 -2.111 1.00 98.00 124 ARG A C 1
ATOM 931 O O . ARG A 1 124 ? -0.614 2.613 -1.780 1.00 98.00 124 ARG A O 1
ATOM 938 N N . ILE A 1 125 ? -0.760 4.783 -1.238 1.00 97.81 125 ILE A N 1
ATOM 939 C CA . ILE A 1 125 ? -1.026 4.531 0.180 1.00 97.81 125 ILE A CA 1
ATOM 940 C C . ILE A 1 125 ? -2.494 4.819 0.474 1.00 97.81 125 ILE A C 1
ATOM 942 O O . ILE A 1 125 ? -2.926 5.962 0.393 1.00 97.81 125 ILE A O 1
ATOM 946 N N . TYR A 1 126 ? -3.248 3.797 0.868 1.00 97.44 126 TYR A N 1
ATOM 947 C CA . TYR A 1 126 ? -4.576 3.956 1.451 1.00 97.44 126 TYR A CA 1
ATOM 948 C C . TYR A 1 126 ? -4.433 4.077 2.972 1.00 97.44 126 TYR A C 1
ATOM 950 O O . TYR A 1 126 ? -4.331 3.067 3.676 1.00 97.44 126 TYR A O 1
ATOM 958 N N . ALA A 1 127 ? -4.401 5.307 3.496 1.00 95.81 127 ALA A N 1
ATOM 959 C CA . ALA A 1 127 ? -4.462 5.561 4.939 1.00 95.81 127 ALA A CA 1
ATOM 960 C C . ALA A 1 127 ? -5.658 4.861 5.618 1.00 95.81 127 ALA A C 1
ATOM 962 O O . ALA A 1 127 ? -6.633 4.489 4.956 1.00 95.81 127 ALA A O 1
ATOM 963 N N . ALA A 1 128 ? -5.557 4.625 6.929 1.00 93.44 128 ALA A N 1
ATOM 964 C CA . ALA A 1 128 ? -6.643 4.052 7.726 1.00 93.44 128 ALA A CA 1
ATOM 965 C C . ALA A 1 128 ? -7.917 4.910 7.615 1.00 93.44 128 ALA A C 1
ATOM 967 O O . ALA A 1 128 ? -7.828 6.129 7.490 1.00 93.44 128 ALA A O 1
ATOM 968 N N . GLY A 1 129 ? -9.091 4.275 7.612 1.00 91.19 129 GLY A N 1
ATOM 969 C CA . GLY A 1 129 ? -10.370 4.973 7.410 1.00 91.19 129 GLY A CA 1
ATOM 970 C C . GLY A 1 129 ? -10.666 5.402 5.964 1.00 91.19 129 GLY A C 1
ATOM 971 O O . GLY A 1 129 ? -11.629 6.135 5.736 1.00 91.19 129 GLY A O 1
ATOM 972 N N . PHE A 1 130 ? -9.870 4.948 4.986 1.00 95.69 130 PHE A N 1
ATOM 973 C CA . PHE A 1 130 ? -10.135 5.190 3.564 1.00 95.69 130 PHE A CA 1
ATOM 974 C C . PHE A 1 130 ? -11.570 4.822 3.174 1.00 95.69 130 PHE A C 1
ATOM 976 O O . PHE A 1 130 ? -12.082 3.756 3.519 1.00 95.69 130 PHE A O 1
ATOM 983 N N . ASN A 1 131 ? -12.171 5.689 2.368 1.00 94.12 131 ASN A N 1
ATOM 984 C CA . ASN A 1 131 ? -13.397 5.430 1.635 1.00 94.12 131 ASN A CA 1
ATOM 985 C C . ASN A 1 131 ? -13.308 6.107 0.249 1.00 94.12 131 ASN A C 1
ATOM 987 O O . ASN A 1 131 ? -12.518 7.039 0.092 1.00 94.12 131 ASN A O 1
ATOM 991 N N . PRO A 1 132 ? -14.083 5.663 -0.758 1.00 92.75 132 PRO A N 1
ATOM 992 C CA . PRO A 1 132 ? -14.013 6.219 -2.116 1.00 92.75 132 PRO A CA 1
ATOM 993 C C . PRO A 1 132 ? -14.340 7.715 -2.239 1.00 92.75 132 PRO A C 1
ATOM 995 O O . PRO A 1 132 ? -13.933 8.335 -3.217 1.00 92.75 132 PRO A O 1
ATOM 998 N N . ASP A 1 133 ? -15.025 8.295 -1.251 1.00 92.62 133 ASP A N 1
ATOM 999 C CA . ASP A 1 133 ? -15.381 9.719 -1.210 1.00 92.62 133 ASP A CA 1
ATOM 1000 C C . ASP A 1 133 ? -14.374 10.559 -0.395 1.00 92.62 133 ASP A C 1
ATOM 1002 O O . ASP A 1 133 ? -14.574 11.757 -0.185 1.00 92.62 133 ASP A O 1
ATOM 1006 N N . ALA A 1 134 ? -13.288 9.945 0.090 1.00 92.00 134 ALA A N 1
ATOM 1007 C CA . ALA A 1 134 ? -12.274 10.612 0.896 1.00 92.00 134 ALA A CA 1
ATOM 1008 C C . ALA A 1 134 ? -11.464 11.635 0.083 1.00 92.00 134 ALA A C 1
ATOM 1010 O O . ALA A 1 134 ? -11.425 11.623 -1.150 1.00 92.00 134 ALA A O 1
ATOM 1011 N N . PHE A 1 135 ? -10.740 12.514 0.777 1.00 92.69 135 PHE A N 1
ATOM 1012 C CA . PHE A 1 135 ? -9.837 13.442 0.109 1.00 92.69 135 PHE A CA 1
ATOM 1013 C C . PHE A 1 135 ? -8.593 12.713 -0.402 1.00 92.69 135 PHE A C 1
ATOM 1015 O O . PHE A 1 135 ? -7.868 12.055 0.340 1.00 92.69 135 PHE A O 1
ATOM 1022 N N . VAL A 1 136 ? -8.289 12.886 -1.688 1.00 92.38 136 VAL A N 1
ATOM 1023 C CA . VAL A 1 136 ? -7.167 12.209 -2.367 1.00 92.38 136 VAL A CA 1
ATOM 1024 C C . VAL A 1 136 ? -5.815 12.479 -1.691 1.00 92.38 136 VAL A C 1
ATOM 1026 O O . VAL A 1 136 ? -4.933 11.620 -1.693 1.00 92.38 136 VAL A O 1
ATOM 1029 N N . GLN A 1 137 ? -5.648 13.658 -1.089 1.00 92.00 137 GLN A N 1
ATOM 1030 C CA . GLN A 1 137 ? -4.427 14.062 -0.383 1.00 92.00 137 GLN A CA 1
ATOM 1031 C C . GLN A 1 137 ? -4.104 13.212 0.854 1.00 92.00 137 GLN A C 1
ATOM 1033 O O . GLN A 1 137 ? -2.927 13.057 1.181 1.00 92.00 137 GLN A O 1
ATOM 1038 N N . ASP A 1 138 ? -5.115 12.601 1.475 1.00 92.75 138 ASP A N 1
ATOM 1039 C CA . ASP A 1 138 ? -4.949 11.734 2.647 1.00 92.75 138 ASP A CA 1
ATOM 1040 C C . ASP A 1 138 ? -4.515 10.312 2.242 1.00 92.75 138 ASP A C 1
ATOM 1042 O O . ASP A 1 138 ? -4.082 9.511 3.072 1.00 92.75 138 ASP A O 1
ATOM 1046 N N . HIS A 1 139 ? -4.569 10.000 0.941 1.00 95.25 139 HIS A N 1
ATOM 1047 C CA . HIS A 1 139 ? -4.242 8.691 0.374 1.00 95.25 139 HIS A CA 1
ATOM 1048 C C . HIS A 1 139 ? -3.228 8.825 -0.779 1.00 95.25 139 HIS A C 1
ATOM 1050 O O . HIS A 1 139 ? -3.554 8.615 -1.959 1.00 95.25 139 HIS A O 1
ATOM 1056 N N . PRO A 1 140 ? -1.982 9.224 -0.470 1.00 95.62 140 PRO A N 1
ATOM 1057 C CA . PRO A 1 140 ? -1.053 9.752 -1.457 1.00 95.62 140 PRO A CA 1
ATOM 1058 C C . PRO A 1 140 ? -0.613 8.712 -2.495 1.00 95.62 140 PRO A C 1
ATOM 1060 O O . PRO A 1 140 ? -0.404 7.534 -2.195 1.00 95.62 140 PRO A O 1
ATOM 1063 N N . LEU A 1 141 ? -0.403 9.185 -3.728 1.00 96.69 141 LEU A N 1
ATOM 1064 C CA . LEU A 1 141 ? 0.328 8.463 -4.768 1.00 96.69 141 LEU A CA 1
ATOM 1065 C C . LEU A 1 141 ? 1.781 8.921 -4.775 1.00 96.69 141 LEU A C 1
ATOM 1067 O O . LEU A 1 141 ? 2.106 10.007 -5.257 1.00 96.69 141 LEU A O 1
ATOM 1071 N N . ILE A 1 142 ? 2.661 8.079 -4.259 1.00 95.00 142 ILE A N 1
ATOM 1072 C CA . ILE A 1 142 ? 4.077 8.381 -4.131 1.00 95.00 142 ILE A CA 1
ATOM 1073 C C . ILE A 1 142 ? 4.814 7.768 -5.316 1.00 95.00 142 ILE A C 1
ATOM 1075 O O . ILE A 1 142 ? 4.849 6.553 -5.490 1.00 95.00 142 ILE A O 1
ATOM 1079 N N . ARG A 1 143 ? 5.400 8.625 -6.149 1.00 91.69 143 ARG A N 1
ATOM 1080 C CA . ARG A 1 143 ? 6.269 8.214 -7.254 1.00 91.69 143 ARG A CA 1
ATOM 1081 C C . ARG A 1 143 ? 7.714 8.328 -6.820 1.00 91.69 143 ARG A C 1
ATOM 1083 O O . ARG A 1 143 ? 8.048 9.220 -6.038 1.00 91.69 143 ARG A O 1
ATOM 1090 N N . ASP A 1 144 ? 8.562 7.481 -7.380 1.00 83.81 144 ASP A N 1
ATOM 1091 C CA . ASP A 1 144 ? 9.991 7.731 -7.319 1.00 83.81 144 ASP A CA 1
ATOM 1092 C C . ASP A 1 144 ? 10.310 8.927 -8.231 1.00 83.81 144 ASP A C 1
ATOM 1094 O O . ASP A 1 144 ? 10.489 8.799 -9.439 1.00 83.81 144 ASP A O 1
ATOM 1098 N N . THR A 1 145 ? 10.277 10.134 -7.663 1.00 68.81 145 THR A N 1
ATOM 1099 C CA . THR A 1 145 ? 10.656 11.377 -8.355 1.00 68.81 145 THR A CA 1
ATOM 1100 C C . THR A 1 145 ? 12.165 11.569 -8.380 1.00 68.81 145 THR A C 1
ATOM 1102 O O . THR A 1 145 ? 12.667 12.595 -8.848 1.00 68.81 145 THR A O 1
ATOM 1105 N N . SER A 1 146 ? 12.913 10.608 -7.842 1.00 58.03 146 SER A N 1
ATOM 1106 C CA . SER A 1 146 ? 14.335 10.752 -7.723 1.00 58.03 146 SER A CA 1
ATOM 1107 C C . SER A 1 146 ? 14.996 10.530 -9.085 1.00 58.03 146 SER A C 1
ATOM 1109 O O . SER A 1 146 ? 14.994 9.454 -9.668 1.00 58.03 146 SER A O 1
ATOM 1111 N N . VAL A 1 147 ? 15.712 11.553 -9.544 1.00 48.38 147 VAL A N 1
ATOM 1112 C CA . VAL A 1 147 ? 16.826 11.429 -10.503 1.00 48.38 147 VAL A CA 1
ATOM 1113 C C . VAL A 1 147 ? 17.998 10.638 -9.856 1.00 48.38 147 VAL A C 1
ATOM 1115 O O . VAL A 1 147 ? 19.148 10.714 -10.278 1.00 48.38 147 VAL A O 1
ATOM 1118 N N . ARG A 1 148 ? 17.760 9.888 -8.764 1.00 50.28 148 ARG A N 1
ATOM 1119 C CA . ARG A 1 148 ? 18.787 9.281 -7.908 1.00 50.28 148 ARG A CA 1
ATOM 1120 C C . ARG A 1 148 ? 19.075 7.855 -8.354 1.00 50.28 148 ARG A C 1
ATOM 1122 O O . ARG A 1 148 ? 18.913 6.903 -7.602 1.00 50.28 148 ARG A O 1
ATOM 1129 N N . ALA A 1 149 ? 19.673 7.731 -9.533 1.00 50.34 149 ALA A N 1
ATOM 1130 C CA . ALA A 1 149 ? 20.283 6.491 -10.019 1.00 50.34 149 ALA A CA 1
ATOM 1131 C C . ALA A 1 149 ? 21.448 5.954 -9.140 1.00 50.34 149 ALA A C 1
ATOM 1133 O O . ALA A 1 149 ? 22.138 5.024 -9.543 1.00 50.34 149 ALA A O 1
ATOM 1134 N N . LYS A 1 150 ? 21.714 6.534 -7.956 1.00 59.19 150 LYS A N 1
ATOM 1135 C CA . LYS A 1 150 ? 22.860 6.200 -7.091 1.00 59.19 150 LYS A CA 1
ATOM 1136 C C . LYS A 1 150 ? 22.501 5.513 -5.770 1.00 59.19 150 LYS A C 1
ATOM 1138 O O . LYS A 1 150 ? 23.412 5.034 -5.106 1.00 59.19 150 LYS A O 1
ATOM 1143 N N . ASP A 1 151 ? 21.226 5.446 -5.380 1.00 74.94 151 ASP A N 1
ATOM 1144 C CA . ASP A 1 151 ? 20.827 4.837 -4.102 1.00 74.94 151 ASP A CA 1
ATOM 1145 C C . ASP A 1 151 ? 19.592 3.935 -4.257 1.00 74.94 151 ASP A C 1
ATOM 1147 O O . ASP A 1 151 ? 18.458 4.407 -4.130 1.00 74.94 151 ASP A O 1
ATOM 1151 N N . PRO A 1 152 ? 19.803 2.627 -4.492 1.00 69.69 152 PRO A N 1
ATOM 1152 C CA . PRO A 1 152 ? 18.733 1.646 -4.687 1.00 69.69 152 PRO A CA 1
ATOM 1153 C C . PRO A 1 152 ? 17.731 1.531 -3.523 1.00 69.69 152 PRO A C 1
ATOM 1155 O O . PRO A 1 152 ? 16.673 0.931 -3.685 1.00 69.69 152 PRO A O 1
ATOM 1158 N N . GLY A 1 153 ? 18.041 2.075 -2.338 1.00 82.50 153 GLY A N 1
ATOM 1159 C CA . GLY A 1 153 ? 17.173 2.022 -1.158 1.00 82.50 153 GLY A CA 1
ATOM 1160 C C . GLY A 1 153 ? 16.412 3.316 -0.863 1.00 82.50 153 GLY A C 1
ATOM 1161 O O . GLY A 1 153 ? 15.614 3.336 0.077 1.00 82.50 153 GLY A O 1
ATOM 1162 N N . ALA A 1 154 ? 16.651 4.393 -1.619 1.00 85.06 154 ALA A N 1
ATOM 1163 C CA . ALA A 1 154 ? 16.089 5.711 -1.324 1.00 85.06 154 ALA A CA 1
ATOM 1164 C C . ALA A 1 154 ? 14.560 5.721 -1.364 1.00 85.06 154 ALA A C 1
ATOM 1166 O O . ALA A 1 154 ? 13.931 6.246 -0.445 1.00 85.06 154 ALA A O 1
ATOM 1167 N N . PHE A 1 155 ? 13.967 5.090 -2.378 1.00 90.19 155 PHE A N 1
ATOM 1168 C CA . PHE A 1 155 ? 12.516 5.050 -2.511 1.00 90.19 155 PHE A CA 1
ATOM 1169 C C . PHE A 1 155 ? 11.857 4.270 -1.367 1.00 90.19 155 PHE A C 1
ATOM 1171 O O . PHE A 1 155 ? 10.907 4.757 -0.761 1.00 90.19 155 PHE A O 1
ATOM 1178 N N . ARG A 1 156 ? 12.425 3.121 -0.972 1.00 91.62 156 ARG A N 1
ATOM 1179 C CA . ARG A 1 156 ? 11.950 2.358 0.195 1.00 91.62 156 ARG A CA 1
ATOM 1180 C C . ARG A 1 156 ? 11.972 3.199 1.471 1.00 91.62 156 ARG A C 1
ATOM 1182 O O . ARG A 1 156 ? 10.971 3.239 2.176 1.00 91.62 156 ARG A O 1
ATOM 1189 N N . ARG A 1 157 ? 13.082 3.890 1.761 1.00 89.06 157 ARG A N 1
ATOM 1190 C CA . ARG A 1 157 ? 13.187 4.740 2.963 1.00 89.06 157 ARG A CA 1
ATOM 1191 C C . ARG A 1 157 ? 12.173 5.879 2.941 1.00 89.06 157 ARG A C 1
ATOM 1193 O O . ARG A 1 157 ? 11.541 6.133 3.958 1.00 89.06 157 ARG A O 1
ATOM 1200 N N . PHE A 1 158 ? 11.949 6.483 1.776 1.00 90.31 158 PHE A N 1
ATOM 1201 C CA . PHE A 1 158 ? 10.926 7.513 1.619 1.00 90.31 158 PHE A CA 1
ATOM 1202 C C . PHE A 1 158 ? 9.508 6.983 1.886 1.00 90.31 158 PHE A C 1
ATOM 1204 O O . PHE A 1 158 ? 8.715 7.652 2.545 1.00 90.31 158 PHE A O 1
ATOM 1211 N N . LEU A 1 159 ? 9.186 5.765 1.436 1.00 92.88 159 LEU A N 1
ATOM 1212 C CA . LEU A 1 159 ? 7.906 5.124 1.759 1.00 92.88 159 LEU A CA 1
ATOM 1213 C C . LEU A 1 159 ? 7.773 4.843 3.262 1.00 92.88 159 LEU A C 1
ATOM 1215 O O . LEU A 1 159 ? 6.728 5.146 3.836 1.00 92.88 159 LEU A O 1
ATOM 1219 N N . CYS A 1 160 ? 8.826 4.338 3.913 1.00 91.62 160 CYS A N 1
ATOM 1220 C CA . CYS A 1 160 ? 8.846 4.131 5.364 1.00 91.62 160 CYS A CA 1
ATOM 1221 C C . CYS A 1 160 ? 8.616 5.446 6.129 1.00 91.62 160 CYS A C 1
ATOM 1223 O O . CYS A 1 160 ? 7.769 5.493 7.016 1.00 91.62 160 CYS A O 1
ATOM 1225 N N . GLU A 1 161 ? 9.305 6.530 5.758 1.00 90.12 161 GLU A N 1
ATOM 1226 C CA . GLU A 1 161 ? 9.106 7.866 6.344 1.00 90.12 161 GLU A CA 1
ATOM 1227 C C . GLU A 1 161 ? 7.654 8.340 6.210 1.00 90.12 161 GLU A C 1
ATOM 1229 O O . GLU A 1 161 ? 7.070 8.851 7.168 1.00 90.12 161 GLU A O 1
ATOM 1234 N N . LYS A 1 162 ? 7.048 8.141 5.034 1.00 91.19 162 LYS A N 1
ATOM 1235 C CA . LYS A 1 162 ? 5.661 8.541 4.770 1.00 91.19 162 LYS A CA 1
ATOM 1236 C C . LYS A 1 162 ? 4.657 7.740 5.589 1.00 91.19 162 LYS A C 1
ATOM 1238 O O . LYS A 1 162 ? 3.741 8.337 6.146 1.00 91.19 162 LYS A O 1
ATOM 1243 N N . VAL A 1 163 ? 4.845 6.429 5.711 1.00 90.75 163 VAL A N 1
ATOM 1244 C CA . VAL A 1 163 ? 4.009 5.586 6.578 1.00 90.75 163 VAL A CA 1
ATOM 1245 C C . VAL A 1 163 ? 4.143 6.009 8.038 1.00 90.75 163 VAL A C 1
ATOM 1247 O O . VAL A 1 163 ? 3.131 6.224 8.694 1.00 90.75 163 VAL A O 1
ATOM 1250 N N . CYS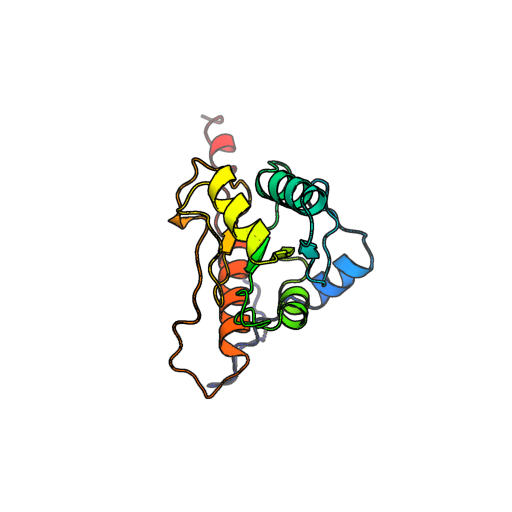 A 1 164 ? 5.367 6.214 8.532 1.00 87.62 164 CYS A N 1
ATOM 1251 C CA . CYS A 1 164 ? 5.593 6.680 9.900 1.00 87.62 164 CYS A CA 1
ATOM 1252 C C . CYS A 1 164 ? 4.877 8.010 10.183 1.00 87.62 164 CYS A C 1
ATOM 1254 O O . CYS A 1 164 ? 4.262 8.155 11.237 1.00 87.62 164 CYS A O 1
ATOM 1256 N N . ALA A 1 165 ? 4.911 8.960 9.241 1.00 86.81 165 ALA A N 1
ATOM 1257 C CA . ALA A 1 165 ? 4.217 10.241 9.374 1.00 86.81 165 ALA A CA 1
ATOM 1258 C C . ALA A 1 165 ? 2.682 10.094 9.420 1.00 86.81 165 ALA A C 1
ATOM 1260 O O . ALA A 1 165 ? 2.013 10.801 10.177 1.00 86.81 165 ALA A O 1
ATOM 1261 N N . LEU A 1 166 ? 2.119 9.157 8.650 1.00 85.94 166 LEU A N 1
ATOM 1262 C CA . LEU A 1 166 ? 0.684 8.856 8.678 1.00 85.94 166 LEU A CA 1
ATOM 1263 C C . LEU A 1 166 ? 0.261 8.222 10.010 1.00 85.94 166 LEU A C 1
ATOM 1265 O O . LEU A 1 166 ? -0.801 8.553 10.525 1.00 85.94 166 LEU A O 1
ATOM 1269 N N . SER A 1 167 ? 1.099 7.366 10.601 1.00 76.12 167 SER A N 1
ATOM 1270 C CA . SER A 1 167 ? 0.784 6.668 11.857 1.00 76.12 167 SER A CA 1
ATOM 1271 C C . SER A 1 167 ? 0.768 7.568 13.098 1.00 76.12 167 SER A C 1
ATOM 1273 O O . SER A 1 167 ? 0.203 7.177 14.116 1.00 76.12 167 SER A O 1
ATOM 1275 N N . VAL A 1 168 ? 1.384 8.754 13.039 1.00 73.25 168 VAL A N 1
ATOM 1276 C CA . VAL A 1 168 ? 1.433 9.721 14.157 1.00 73.25 168 VAL A CA 1
ATOM 1277 C C . VAL A 1 168 ? 0.520 10.928 13.957 1.00 73.25 168 VAL A C 1
ATOM 1279 O O . VAL A 1 168 ? 0.414 11.770 14.849 1.00 73.25 168 VAL A O 1
ATOM 1282 N N . SER A 1 169 ? -0.125 11.039 12.794 1.00 63.09 169 SER A N 1
ATOM 1283 C CA . SER A 1 169 ? -1.058 12.131 12.531 1.00 63.09 169 SER A CA 1
ATOM 1284 C C . SER A 1 169 ? -2.286 11.963 13.434 1.00 63.09 169 SER A C 1
ATOM 1286 O O . SER A 1 169 ? -2.826 10.855 13.506 1.00 63.09 169 SER A O 1
ATOM 1288 N N . PRO A 1 170 ? -2.707 13.011 14.169 1.00 52.91 170 PRO A N 1
ATOM 1289 C CA . PRO A 1 170 ? -3.777 12.901 15.148 1.00 52.91 170 PRO A CA 1
ATOM 1290 C C . PRO A 1 170 ? -5.044 12.405 14.459 1.00 52.91 170 PRO A C 1
ATOM 1292 O O . PRO A 1 170 ? -5.621 13.087 13.613 1.00 52.91 170 PRO A O 1
ATOM 1295 N N . ARG A 1 171 ? -5.473 11.197 14.830 1.00 56.34 171 ARG A N 1
ATOM 1296 C CA . ARG A 1 171 ? -6.809 10.716 14.499 1.00 56.34 171 ARG A CA 1
ATOM 1297 C C . ARG A 1 171 ? -7.785 11.640 15.201 1.00 56.34 171 ARG A C 1
ATOM 1299 O O . ARG A 1 171 ? -7.703 11.811 16.417 1.00 56.34 171 ARG A O 1
ATOM 1306 N N . THR A 1 172 ? -8.669 12.260 14.438 1.00 47.38 172 THR A N 1
ATOM 1307 C CA . THR A 1 172 ? -9.659 13.241 14.895 1.00 47.38 172 THR A CA 1
ATOM 1308 C C . THR A 1 172 ? -10.769 12.581 15.733 1.00 47.38 172 THR A C 1
ATOM 1310 O O . THR A 1 172 ? -11.949 12.757 15.468 1.00 47.38 172 THR A O 1
ATOM 1313 N N . GLU A 1 173 ? -10.405 11.775 16.733 1.00 46.50 173 GLU A N 1
ATOM 1314 C CA . GLU A 1 173 ? -11.324 11.076 17.642 1.00 46.50 173 GLU A CA 1
ATOM 1315 C C . GLU A 1 173 ? -11.175 11.525 19.105 1.00 46.50 173 GLU A C 1
ATOM 1317 O O . GLU A 1 173 ? -12.057 11.247 19.913 1.00 46.50 173 GLU A O 1
ATOM 1322 N N . PHE A 1 174 ? -10.132 12.286 19.465 1.00 41.25 174 PHE A N 1
ATOM 1323 C CA . PHE A 1 174 ? -9.966 12.783 20.842 1.00 41.25 174 PHE A CA 1
ATOM 1324 C C . PHE A 1 174 ? -10.651 14.129 21.143 1.00 41.25 174 PHE A C 1
ATOM 1326 O O . PHE A 1 174 ? -10.868 14.437 22.315 1.00 41.25 174 PHE A O 1
ATOM 1333 N N . ASP A 1 175 ? -11.088 14.891 20.135 1.00 42.44 175 ASP A N 1
ATOM 1334 C CA . ASP A 1 175 ? -11.762 16.185 20.360 1.00 42.44 175 ASP A CA 1
ATOM 1335 C C . ASP A 1 175 ? -13.238 16.043 20.788 1.00 42.44 175 ASP A C 1
ATOM 1337 O O . ASP A 1 175 ? -13.812 16.951 21.389 1.00 42.44 175 ASP A O 1
ATOM 1341 N N . GLY A 1 176 ? -13.861 14.880 20.566 1.00 39.00 176 GLY A N 1
ATOM 1342 C CA . GLY A 1 176 ? -15.254 14.625 20.960 1.00 39.00 176 GLY A CA 1
ATOM 1343 C C . GLY A 1 176 ? -15.464 14.356 22.457 1.00 39.00 176 GLY A C 1
ATOM 1344 O O . GLY A 1 176 ? -16.595 14.437 22.940 1.00 39.00 176 GLY A O 1
ATOM 1345 N N . LEU A 1 177 ? -14.396 14.046 23.202 1.00 42.72 177 LEU A N 1
ATOM 1346 C CA . LEU A 1 177 ? -14.456 13.703 24.631 1.00 42.72 177 LEU A CA 1
ATOM 1347 C C . LEU A 1 177 ? -14.204 14.899 25.561 1.00 42.72 177 LEU A C 1
ATOM 1349 O O . LEU A 1 177 ? -14.617 14.853 26.716 1.00 42.72 177 LEU A O 1
ATOM 1353 N N . LEU A 1 178 ? -13.609 15.987 25.060 1.00 48.06 178 LEU A N 1
ATOM 1354 C CA . LEU A 1 178 ? -13.411 17.229 25.822 1.00 48.06 178 LEU A CA 1
ATOM 1355 C C . LEU A 1 178 ? -14.553 18.245 25.642 1.00 48.06 178 LEU A C 1
ATOM 1357 O O . LEU A 1 178 ? -14.673 19.168 26.439 1.00 48.06 178 LEU A O 1
ATOM 1361 N N . ALA A 1 179 ? -15.437 18.055 24.656 1.00 46.75 179 ALA A N 1
ATOM 1362 C CA . ALA A 1 179 ? -16.564 18.957 24.394 1.00 46.75 179 ALA A CA 1
ATOM 1363 C C . ALA A 1 179 ? -17.850 18.640 25.193 1.00 46.75 179 ALA A C 1
ATOM 1365 O O . ALA A 1 179 ? -18.828 19.375 25.091 1.00 46.75 179 ALA A O 1
ATOM 1366 N N . LYS A 1 180 ? -17.883 17.554 25.983 1.00 44.31 180 LYS A N 1
ATOM 1367 C CA . LYS A 1 180 ? -19.053 17.158 26.803 1.00 44.31 180 LYS A CA 1
ATOM 1368 C C . LYS A 1 180 ? -18.906 17.451 28.303 1.00 44.31 180 LYS A C 1
ATOM 1370 O O . LYS A 1 180 ? -19.644 16.890 29.108 1.00 44.31 180 LYS A O 1
ATOM 1375 N N . GLY A 1 181 ? -17.961 18.307 28.682 1.00 48.34 181 GLY A N 1
ATOM 1376 C CA . GLY A 1 181 ? -17.668 18.625 30.078 1.00 48.34 181 GLY A CA 1
ATOM 1377 C C . GLY A 1 181 ? -17.545 20.121 30.340 1.00 48.34 181 GLY A C 1
ATOM 1378 O O . GLY A 1 181 ? -16.503 20.544 30.822 1.00 48.34 181 GLY A O 1
ATOM 1379 N N . THR A 1 182 ? -18.583 20.895 30.023 1.00 39.94 182 THR A N 1
ATOM 1380 C CA . THR A 1 182 ? -18.817 22.262 30.529 1.00 39.94 182 THR A CA 1
ATOM 1381 C C . THR A 1 182 ? -20.297 22.577 30.437 1.00 39.94 182 THR A C 1
ATOM 1383 O O . THR A 1 182 ? -20.872 22.274 29.366 1.00 39.94 182 THR A O 1
#

pLDDT: mean 81.44, std 19.6, range [27.91, 98.25]